Protein AF-A0A351MV02-F1 (afdb_monomer_lite)

Sequence (129 aa):
DGGTLFLDEIGDMSLPTQTKVLRAIQEGEIQRVGGTETIKISVRLLAATNKDLESMVAERLFREDLFYRLNVFRIRLPALRERREDIPLLVDYMLQRVTAGRKLRARRLSSEALDLLIRHDWPGNVREL

Radius of gyration: 20.85 Å; chains: 1; bounding box: 39×34×55 Å

pLDDT: mean 92.55, std 6.7, range [63.69, 98.06]

Foldseek 3Di:
DAEEDEAEAPLPDAPVVLVQVLCCLPVQWHADVVGPDIDHHDYHYHYYHPDDVVVCCVVVSHPPSSCVSNVPDDDDDDACLVVLVCQQVLVQVVLCVVCVPPPDDSDDDDPVVSVVSSPDRPPVGSVSD

Structure (mmCIF, N/CA/C/O backbone):
data_AF-A0A351MV02-F1
#
_entry.id   AF-A0A351MV02-F1
#
loop_
_atom_site.group_PDB
_atom_site.id
_atom_site.type_symbol
_atom_site.label_atom_id
_atom_site.label_alt_id
_atom_site.label_comp_id
_atom_site.label_asym_id
_atom_site.label_entity_id
_atom_site.label_seq_id
_atom_site.pdbx_PDB_ins_code
_atom_site.Cartn_x
_atom_site.Cartn_y
_atom_site.Cartn_z
_atom_site.occupancy
_atom_site.B_iso_or_equiv
_atom_site.auth_seq_id
_atom_site.auth_comp_id
_atom_site.auth_asym_id
_atom_site.auth_atom_id
_atom_site.pdbx_PDB_model_num
ATOM 1 N N . ASP A 1 1 ? -7.640 19.452 6.463 1.00 67.56 1 ASP A N 1
ATOM 2 C CA . ASP A 1 1 ? -9.026 18.961 6.460 1.00 67.56 1 ASP A CA 1
ATOM 3 C C . ASP A 1 1 ? -9.496 18.844 5.013 1.00 67.56 1 ASP A C 1
ATOM 5 O O . ASP A 1 1 ? -9.047 19.651 4.207 1.00 67.56 1 ASP A O 1
ATOM 9 N N . GLY A 1 2 ? -10.264 17.814 4.652 1.00 87.00 2 GLY A N 1
ATOM 10 C CA . GLY A 1 2 ? -10.698 17.537 3.268 1.00 87.00 2 GLY A CA 1
ATOM 11 C C . GLY A 1 2 ? -9.653 16.880 2.346 1.00 87.00 2 GLY A C 1
ATOM 12 O O . GLY A 1 2 ? -9.839 16.839 1.133 1.00 87.00 2 GLY A O 1
ATOM 13 N N . GLY A 1 3 ? -8.539 16.390 2.900 1.00 92.88 3 GLY A N 1
ATOM 14 C CA . GLY A 1 3 ? -7.423 15.810 2.140 1.00 92.88 3 GLY A CA 1
ATOM 15 C C . GLY A 1 3 ? -7.465 14.283 2.021 1.00 92.88 3 GLY A C 1
ATOM 16 O O . GLY A 1 3 ? -8.404 13.628 2.472 1.00 92.88 3 GLY A O 1
ATOM 17 N N . THR A 1 4 ? -6.406 13.709 1.444 1.00 94.69 4 THR A N 1
ATOM 18 C CA . THR A 1 4 ? -6.167 12.256 1.433 1.00 94.69 4 THR A CA 1
ATOM 19 C C . THR A 1 4 ? -4.942 11.925 2.280 1.00 94.69 4 THR A C 1
ATOM 21 O O . THR A 1 4 ? -3.899 12.555 2.121 1.00 94.69 4 THR A O 1
ATOM 24 N N . LEU A 1 5 ? -5.067 10.938 3.165 1.00 93.06 5 LEU A N 1
ATOM 25 C CA . LEU A 1 5 ? -3.971 10.361 3.933 1.00 93.06 5 LEU A CA 1
ATOM 26 C C . LEU A 1 5 ? -3.588 9.015 3.316 1.00 93.06 5 LEU A C 1
ATOM 28 O O . LEU A 1 5 ? -4.446 8.150 3.149 1.00 93.06 5 LEU A O 1
ATOM 32 N N . PHE A 1 6 ? -2.306 8.842 3.001 1.00 96.25 6 PHE A N 1
ATOM 33 C CA . PHE A 1 6 ? -1.746 7.562 2.579 1.00 96.25 6 PHE A CA 1
ATOM 34 C C . PHE A 1 6 ? -0.957 6.941 3.735 1.00 96.25 6 PHE A C 1
ATOM 36 O O . PHE A 1 6 ? -0.030 7.564 4.253 1.00 96.25 6 PHE A O 1
ATOM 43 N N . LEU A 1 7 ? -1.348 5.738 4.146 1.00 94.94 7 LEU A N 1
ATOM 44 C CA . LEU A 1 7 ? -0.660 4.931 5.148 1.00 94.94 7 LEU A CA 1
ATOM 45 C C . LEU A 1 7 ? 0.067 3.789 4.446 1.00 94.94 7 LEU A C 1
ATOM 47 O O . LEU A 1 7 ? -0.561 2.814 4.034 1.00 94.94 7 LEU A O 1
ATOM 51 N N . ASP A 1 8 ? 1.380 3.928 4.308 1.00 96.25 8 ASP A N 1
ATOM 52 C CA . ASP A 1 8 ? 2.227 2.862 3.781 1.00 96.25 8 ASP A CA 1
ATOM 53 C C . ASP A 1 8 ? 2.564 1.843 4.877 1.00 96.25 8 ASP A C 1
ATOM 55 O O . ASP A 1 8 ? 2.636 2.197 6.056 1.00 96.25 8 ASP A O 1
ATOM 59 N N . GLU A 1 9 ? 2.744 0.587 4.476 1.00 95.50 9 GLU A N 1
ATOM 60 C CA . GLU A 1 9 ? 3.041 -0.558 5.347 1.00 95.50 9 GLU A CA 1
ATOM 61 C C . GLU A 1 9 ? 2.165 -0.637 6.616 1.00 95.50 9 GLU A C 1
ATOM 63 O O . GLU A 1 9 ? 2.639 -0.808 7.740 1.00 95.50 9 GLU A O 1
ATOM 68 N N . ILE A 1 10 ? 0.837 -0.549 6.452 1.00 96.12 10 ILE A N 1
ATOM 69 C CA . ILE A 1 10 ? -0.106 -0.576 7.588 1.00 96.12 10 ILE A CA 1
ATOM 70 C C . ILE A 1 10 ? -0.011 -1.864 8.428 1.00 96.12 10 ILE A C 1
ATOM 72 O O . ILE A 1 10 ? -0.331 -1.851 9.618 1.00 96.12 10 ILE A O 1
ATOM 76 N N . GLY A 1 11 ? 0.478 -2.961 7.842 1.00 95.75 11 GLY A N 1
ATOM 77 C CA . GLY A 1 11 ? 0.762 -4.216 8.542 1.00 95.75 11 GLY A CA 1
ATOM 78 C C . GLY A 1 11 ? 1.935 -4.144 9.534 1.00 95.75 11 GLY A C 1
ATOM 79 O O . GLY A 1 11 ? 2.133 -5.072 10.312 1.00 95.75 11 GLY A O 1
ATOM 80 N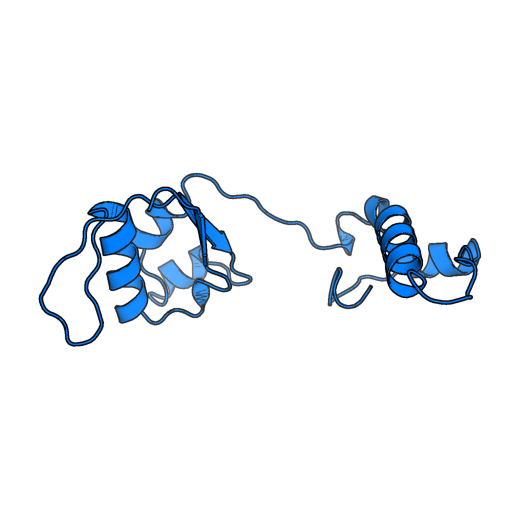 N . ASP A 1 12 ? 2.718 -3.066 9.555 1.00 96.25 12 ASP A N 1
ATOM 81 C CA . ASP A 1 12 ? 3.770 -2.848 10.560 1.00 96.25 12 ASP A CA 1
ATOM 82 C C . ASP A 1 12 ? 3.266 -2.107 11.806 1.00 96.25 12 ASP A C 1
ATOM 84 O O . ASP A 1 12 ? 3.996 -1.940 12.787 1.00 96.25 12 ASP A O 1
ATOM 88 N N . MET A 1 13 ? 2.003 -1.668 11.814 1.00 95.19 13 MET A N 1
ATOM 89 C CA . MET A 1 13 ? 1.442 -0.954 12.955 1.00 95.19 13 MET A CA 1
ATOM 90 C C . MET A 1 13 ? 1.249 -1.867 14.164 1.00 95.19 13 MET A C 1
ATOM 92 O O . MET A 1 13 ? 0.636 -2.930 14.081 1.00 95.19 13 MET A O 1
ATOM 96 N N . SER A 1 14 ? 1.658 -1.387 15.337 1.00 96.25 14 SER A N 1
ATOM 97 C CA . SER A 1 14 ? 1.324 -2.031 16.607 1.00 96.25 14 SER A CA 1
ATOM 98 C C . SER A 1 14 ? -0.188 -1.987 16.882 1.00 96.25 14 SER A C 1
ATOM 100 O O . SER A 1 14 ? -0.877 -1.045 16.483 1.00 96.25 14 SER A O 1
ATOM 102 N N . LEU A 1 15 ? -0.718 -2.967 17.624 1.00 96.12 15 LEU A N 1
ATOM 103 C CA . LEU A 1 15 ? -2.145 -3.032 17.989 1.00 96.12 15 LEU A CA 1
ATOM 104 C C . LEU A 1 15 ? -2.694 -1.737 18.644 1.00 96.12 15 LEU A C 1
ATOM 106 O O . LEU A 1 15 ? -3.810 -1.320 18.306 1.00 96.12 15 LEU A O 1
ATOM 110 N N . PRO A 1 16 ? -1.948 -1.035 19.529 1.00 94.75 16 PRO A N 1
ATOM 111 C CA . PRO A 1 16 ? -2.387 0.260 20.051 1.00 94.75 16 PRO A CA 1
ATOM 112 C C . PRO A 1 16 ? -2.530 1.329 18.962 1.00 94.75 16 PRO A C 1
ATOM 114 O O . PRO A 1 16 ? -3.480 2.110 18.985 1.00 94.75 16 PRO A O 1
ATOM 117 N N . THR A 1 17 ? -1.617 1.361 17.988 1.00 94.44 17 THR A N 1
ATOM 118 C CA . THR A 1 17 ? -1.695 2.290 16.853 1.00 94.44 17 THR A CA 1
ATOM 119 C C . THR A 1 17 ? -2.875 1.951 15.949 1.00 94.44 17 THR A C 1
ATOM 121 O O . THR A 1 17 ? -3.633 2.850 15.592 1.00 94.44 17 THR A O 1
ATOM 124 N N . GLN A 1 18 ? -3.107 0.665 15.670 1.00 96.06 18 GLN A N 1
ATOM 125 C CA . GLN A 1 18 ? -4.275 0.204 14.910 1.00 96.06 18 GLN A CA 1
ATOM 126 C C . GLN A 1 18 ? -5.592 0.676 15.550 1.00 96.06 18 GLN A C 1
ATOM 128 O O . GLN A 1 18 ? -6.500 1.119 14.855 1.00 96.06 18 GLN A O 1
ATOM 133 N N . THR A 1 19 ? -5.670 0.675 16.884 1.00 93.56 19 THR A N 1
ATOM 134 C CA . THR A 1 19 ? -6.852 1.151 17.626 1.00 93.56 19 THR A CA 1
ATOM 135 C C . THR A 1 19 ? -7.085 2.654 17.424 1.00 93.56 19 THR A C 1
ATOM 137 O O . THR A 1 19 ? -8.217 3.093 17.233 1.00 93.56 19 THR A O 1
ATOM 140 N N . LYS A 1 20 ? -6.014 3.456 17.406 1.00 92.25 20 LYS A N 1
ATOM 141 C CA . LYS A 1 20 ? -6.101 4.901 17.138 1.00 92.25 20 LYS A CA 1
ATOM 142 C C . LYS A 1 20 ? -6.530 5.191 15.700 1.00 92.25 20 LYS A C 1
ATOM 144 O O . LYS A 1 20 ? -7.344 6.081 15.481 1.00 92.25 20 LYS A O 1
ATOM 149 N N . VAL A 1 21 ? -6.011 4.429 14.736 1.00 93.56 21 VAL A N 1
ATOM 150 C CA . VAL A 1 21 ? -6.405 4.543 13.323 1.00 93.56 21 VAL A CA 1
ATOM 151 C C . VAL A 1 21 ? -7.870 4.159 13.140 1.00 93.56 21 VAL A C 1
ATOM 153 O O . VAL A 1 21 ? -8.609 4.885 12.483 1.00 93.56 21 VAL A O 1
ATOM 156 N N . LEU A 1 22 ? -8.319 3.072 13.770 1.00 93.50 22 LEU A N 1
ATOM 157 C CA . LEU A 1 22 ? -9.720 2.663 13.739 1.00 93.50 22 LEU A CA 1
ATOM 158 C C . LEU A 1 22 ? -10.644 3.774 14.248 1.00 93.50 22 LEU A C 1
ATOM 160 O O . LEU A 1 22 ? -11.632 4.083 13.588 1.00 93.50 22 LEU A O 1
ATOM 164 N N . ARG A 1 23 ? -10.291 4.412 15.372 1.00 91.38 23 ARG A N 1
ATOM 165 C CA . ARG A 1 23 ? -11.041 5.546 15.924 1.00 91.38 23 ARG A CA 1
ATOM 166 C C . ARG A 1 23 ? -11.110 6.716 14.938 1.00 91.38 23 ARG A C 1
ATOM 168 O O . ARG A 1 23 ? -12.190 7.240 14.694 1.00 91.38 23 ARG A O 1
ATOM 175 N N . ALA A 1 24 ? -9.990 7.052 14.299 1.00 92.56 24 ALA A N 1
ATOM 176 C CA . ALA A 1 24 ? -9.946 8.095 13.275 1.00 92.56 24 ALA A CA 1
ATOM 177 C C . ALA A 1 24 ? -10.856 7.788 12.071 1.00 92.56 24 ALA A C 1
ATOM 179 O O . ALA A 1 24 ? -11.483 8.697 11.536 1.00 92.56 24 ALA A O 1
ATOM 180 N N . ILE A 1 25 ? -10.953 6.518 11.660 1.00 91.38 25 ILE A N 1
ATOM 181 C CA . ILE A 1 25 ? -11.805 6.079 10.543 1.00 91.38 25 ILE A CA 1
ATOM 182 C C . ILE A 1 25 ? -13.288 6.046 10.938 1.00 91.38 25 ILE A C 1
ATOM 184 O O . ILE A 1 25 ? -14.140 6.417 10.137 1.00 91.38 25 ILE A O 1
ATOM 188 N N . GLN A 1 26 ? -13.608 5.562 12.140 1.00 89.88 26 GLN A N 1
ATOM 189 C CA . GLN A 1 26 ? -14.989 5.348 12.579 1.00 89.88 26 GLN A CA 1
ATOM 190 C C . GLN A 1 26 ? -15.653 6.626 13.091 1.00 89.88 26 GLN A C 1
ATOM 192 O O . GLN A 1 26 ? -16.794 6.905 12.734 1.00 89.88 26 GLN A O 1
ATOM 197 N N . GLU A 1 27 ? -14.952 7.382 13.935 1.00 90.06 27 GLU A N 1
ATOM 198 C CA . GLU A 1 27 ? -15.492 8.571 14.602 1.00 90.06 27 GLU A CA 1
ATOM 199 C C . GLU A 1 27 ? -15.186 9.853 13.820 1.00 90.06 27 GLU A C 1
ATOM 201 O O . GLU A 1 27 ? -15.821 10.879 14.049 1.00 90.06 27 GLU A O 1
ATOM 206 N N . GLY A 1 28 ? -14.224 9.815 12.888 1.00 91.38 28 GLY A N 1
ATOM 207 C CA . GLY A 1 28 ? -13.729 11.025 12.231 1.00 91.38 28 GLY A CA 1
ATOM 208 C C . GLY A 1 28 ? -13.029 11.953 13.222 1.00 91.38 28 GLY A C 1
ATOM 209 O O . GLY A 1 28 ? -13.103 13.171 13.092 1.00 91.38 28 GLY A O 1
ATOM 210 N N . GLU A 1 29 ? -12.388 11.390 14.249 1.00 92.62 29 GLU A N 1
ATOM 211 C CA . GLU A 1 29 ? -11.827 12.133 15.374 1.00 92.62 29 GLU A CA 1
ATOM 212 C C . GLU A 1 29 ? -10.428 11.633 15.745 1.00 92.62 29 GLU A C 1
ATOM 214 O O . GLU A 1 29 ? -10.135 10.437 15.710 1.00 92.62 29 GLU A O 1
ATOM 219 N N . ILE A 1 30 ? -9.549 12.560 16.132 1.00 92.94 30 ILE A N 1
ATOM 220 C CA . ILE A 1 30 ? -8.198 12.255 16.618 1.00 92.94 30 ILE A CA 1
ATOM 221 C C . ILE A 1 30 ? -7.872 13.034 17.888 1.00 92.94 30 ILE A C 1
ATOM 223 O O . ILE A 1 30 ? -8.448 14.081 18.166 1.00 92.94 30 ILE A O 1
ATOM 227 N N . GLN A 1 31 ? -6.885 12.542 18.631 1.00 92.50 31 GLN A N 1
ATOM 228 C CA . GLN A 1 31 ? -6.278 13.247 19.757 1.00 92.50 31 GLN A CA 1
ATOM 229 C C . GLN A 1 31 ? -4.768 13.312 19.547 1.00 92.50 31 GLN A C 1
ATOM 231 O O . GLN A 1 31 ? -4.147 12.347 19.086 1.00 92.50 31 GLN A O 1
ATOM 236 N N . ARG A 1 32 ? -4.159 14.452 19.884 1.00 92.19 32 ARG A N 1
ATOM 237 C CA . ARG A 1 32 ? -2.696 14.584 19.872 1.00 92.19 32 ARG A CA 1
ATOM 238 C C . ARG A 1 32 ? -2.097 13.724 20.983 1.00 92.19 32 ARG A C 1
ATOM 240 O O . ARG A 1 32 ? -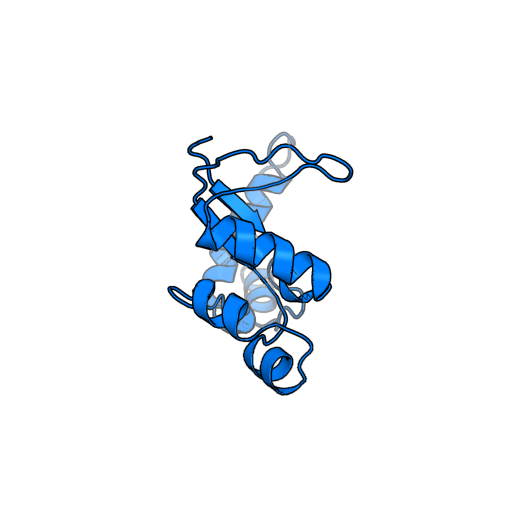2.715 13.519 22.023 1.00 92.19 32 ARG A O 1
ATOM 247 N N . VAL A 1 33 ? -0.876 13.234 20.784 1.00 90.12 33 VAL A N 1
ATOM 248 C CA . VAL A 1 33 ? -0.169 12.481 21.830 1.00 90.12 33 VAL A CA 1
ATOM 249 C C . VAL A 1 33 ? 0.001 13.371 23.064 1.00 90.12 33 VAL A C 1
ATOM 251 O O . VAL A 1 33 ? 0.530 14.472 22.956 1.00 90.12 33 VAL A O 1
ATOM 254 N N . GLY A 1 34 ? -0.480 12.902 24.218 1.00 89.38 34 GLY A N 1
ATOM 255 C CA . GLY A 1 34 ? -0.467 13.657 25.477 1.00 89.38 34 GLY A CA 1
ATOM 256 C C . GLY A 1 34 ? -1.552 14.735 25.602 1.00 89.38 34 GLY A C 1
ATOM 257 O O . GLY A 1 34 ? -1.655 15.358 26.653 1.00 89.38 34 GLY A O 1
ATOM 258 N N . GLY A 1 35 ? -2.367 14.952 24.566 1.00 90.38 35 GLY A N 1
ATOM 259 C CA . GLY A 1 35 ? -3.512 15.858 24.605 1.00 90.38 35 GLY A CA 1
ATOM 260 C C . GLY A 1 35 ? -4.806 15.132 24.969 1.00 90.38 35 GLY A C 1
ATOM 261 O O . GLY A 1 35 ? -4.966 13.945 24.691 1.00 90.38 35 GLY A O 1
ATOM 262 N N . THR A 1 36 ? -5.744 15.862 25.565 1.00 90.75 36 THR A N 1
ATOM 263 C CA . THR A 1 36 ? -7.106 15.383 25.865 1.00 90.75 36 THR A CA 1
ATOM 264 C C . THR A 1 36 ? -8.155 15.951 24.910 1.00 90.75 36 THR A C 1
ATOM 266 O O . THR A 1 36 ? -9.276 15.451 24.860 1.00 90.75 36 THR A O 1
ATOM 269 N N . GLU A 1 37 ? -7.793 16.979 24.140 1.00 94.44 37 GLU A N 1
ATOM 270 C CA . GLU A 1 37 ? -8.664 17.603 23.153 1.00 94.44 37 GLU A CA 1
ATOM 271 C C . GLU A 1 37 ? -8.893 16.670 21.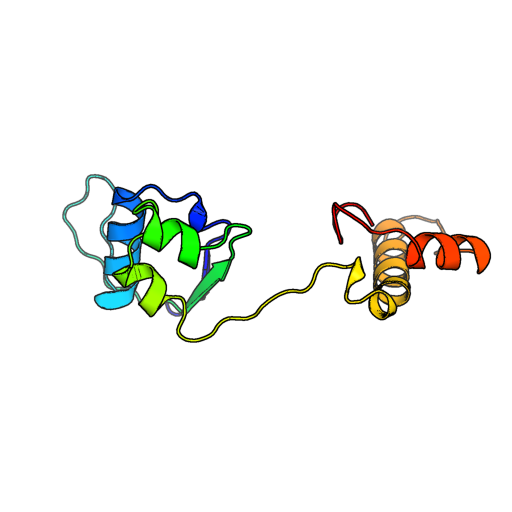961 1.00 94.44 37 GLU A C 1
ATOM 273 O O . GLU A 1 37 ? -7.947 16.176 21.336 1.00 94.44 37 GLU A O 1
ATOM 278 N N . THR A 1 38 ? -10.167 16.458 21.645 1.00 93.88 38 THR A N 1
ATOM 279 C CA . THR A 1 38 ? -10.610 15.686 20.488 1.00 93.88 38 THR A CA 1
ATOM 280 C C . THR A 1 38 ? -10.828 16.614 19.300 1.00 93.88 38 THR A C 1
ATOM 282 O O . THR A 1 38 ? -11.546 17.606 19.399 1.00 93.88 38 THR A O 1
ATOM 285 N N . ILE A 1 39 ? -10.217 16.280 18.168 1.00 93.75 39 ILE A N 1
ATOM 286 C CA . ILE A 1 39 ? -10.221 17.086 16.949 1.00 93.75 39 ILE A CA 1
ATOM 287 C C . ILE A 1 39 ? -10.984 16.318 15.874 1.00 93.75 39 ILE A C 1
ATOM 289 O O . ILE A 1 39 ? -10.569 15.220 15.498 1.00 93.75 39 ILE A O 1
ATOM 293 N N . LYS A 1 40 ? -12.069 16.905 15.360 1.00 93.81 40 LYS A N 1
ATOM 294 C CA . LYS A 1 40 ? -12.794 16.362 14.205 1.00 93.81 40 LYS A CA 1
ATOM 295 C C . LYS A 1 40 ? -11.979 16.529 12.930 1.00 93.81 40 LYS A C 1
ATOM 297 O O . LYS A 1 40 ? -11.363 17.571 12.713 1.00 93.81 40 LYS A O 1
ATOM 302 N N . ILE A 1 41 ? -11.996 15.502 12.094 1.00 93.12 41 ILE A N 1
ATOM 303 C CA . ILE A 1 41 ? -11.279 15.445 10.828 1.00 93.12 41 ILE A CA 1
ATOM 304 C C . ILE A 1 41 ? -12.165 14.847 9.737 1.00 93.12 41 ILE A C 1
ATOM 306 O O . ILE A 1 41 ? -12.928 13.912 9.963 1.00 93.12 41 ILE A O 1
ATOM 310 N N . SER A 1 42 ? -12.006 15.353 8.520 1.00 92.56 42 SER A N 1
ATOM 311 C CA . SER A 1 42 ? -12.552 14.760 7.306 1.00 92.56 42 SER A CA 1
ATOM 312 C C . SER A 1 42 ? -11.399 14.420 6.370 1.00 92.56 42 SER A C 1
ATOM 314 O O . SER A 1 42 ? -10.807 15.301 5.740 1.00 92.56 42 SER A O 1
ATOM 316 N N . VAL A 1 43 ? -11.042 13.137 6.289 1.00 91.94 43 VAL A N 1
ATOM 317 C CA . VAL A 1 43 ? -9.932 12.658 5.455 1.00 91.94 43 VAL A CA 1
ATOM 318 C C . VAL A 1 43 ? -10.328 11.413 4.675 1.00 91.94 43 VAL A C 1
ATOM 320 O O . VAL A 1 43 ? -10.955 10.500 5.205 1.00 91.94 43 VAL A O 1
ATOM 323 N N . ARG A 1 44 ? -9.917 11.350 3.408 1.00 92.75 44 ARG A N 1
ATOM 324 C CA . ARG A 1 44 ? -9.938 10.107 2.637 1.00 92.75 44 ARG A CA 1
ATOM 325 C C . ARG A 1 44 ? -8.722 9.277 3.023 1.00 92.75 44 ARG A C 1
ATOM 327 O O . ARG A 1 44 ? -7.608 9.790 2.993 1.00 92.75 44 ARG A O 1
ATOM 334 N N . LEU A 1 45 ? -8.916 8.003 3.339 1.00 92.38 45 LEU A N 1
ATOM 335 C CA . LEU A 1 45 ? -7.814 7.105 3.668 1.00 92.38 45 LEU A CA 1
ATOM 336 C C . LEU A 1 45 ? -7.454 6.214 2.477 1.00 92.38 45 LEU A C 1
ATOM 338 O O . LEU A 1 45 ? -8.333 5.634 1.842 1.00 92.38 45 LEU A O 1
ATOM 342 N N . LEU A 1 46 ? -6.159 6.088 2.209 1.00 95.94 46 LEU A N 1
ATOM 343 C CA . LEU A 1 46 ? -5.566 5.061 1.360 1.00 95.94 46 LEU A CA 1
ATOM 344 C C . LEU A 1 46 ? -4.538 4.307 2.202 1.00 95.94 46 LEU A C 1
ATOM 346 O O . LEU A 1 46 ? -3.736 4.935 2.888 1.00 95.94 46 LEU A O 1
ATOM 350 N N . ALA A 1 47 ? -4.552 2.980 2.155 1.00 96.25 47 ALA A N 1
ATOM 351 C CA . ALA A 1 47 ? -3.587 2.154 2.868 1.00 96.25 47 ALA A CA 1
ATOM 352 C C . ALA A 1 47 ? -2.905 1.182 1.902 1.00 96.25 47 ALA A C 1
ATOM 354 O O . ALA A 1 47 ? -3.539 0.683 0.971 1.00 96.25 47 ALA A O 1
ATOM 355 N N . ALA A 1 48 ? -1.626 0.918 2.142 1.00 97.06 48 ALA A N 1
ATOM 356 C CA . ALA A 1 48 ? -0.841 -0.087 1.444 1.00 97.06 48 ALA A CA 1
ATOM 357 C C . ALA A 1 48 ? -0.117 -0.981 2.453 1.00 97.06 48 ALA A C 1
ATOM 359 O O . ALA A 1 48 ? 0.127 -0.596 3.596 1.00 97.06 48 ALA A O 1
ATOM 360 N N . THR A 1 49 ? 0.172 -2.208 2.038 1.00 96.62 49 THR A N 1
ATOM 361 C CA . THR A 1 49 ? 0.925 -3.188 2.821 1.00 96.62 49 THR A CA 1
ATOM 362 C C . THR A 1 49 ? 1.460 -4.260 1.888 1.00 96.62 49 THR A C 1
ATOM 364 O O . THR A 1 49 ? 0.778 -4.656 0.937 1.00 96.62 49 THR A O 1
ATOM 367 N N . ASN A 1 50 ? 2.667 -4.739 2.167 1.00 94.56 50 ASN A N 1
ATOM 368 C CA . ASN A 1 50 ? 3.227 -5.931 1.533 1.00 94.56 50 ASN A CA 1
ATOM 369 C C . ASN A 1 50 ? 2.883 -7.236 2.284 1.00 94.56 50 ASN A C 1
ATOM 371 O O . ASN A 1 50 ? 3.125 -8.324 1.761 1.00 94.56 50 ASN A O 1
ATOM 375 N N . LYS A 1 51 ? 2.308 -7.132 3.490 1.00 95.38 51 LYS A N 1
ATOM 376 C CA . LYS A 1 51 ? 1.888 -8.267 4.324 1.00 95.38 51 LYS A CA 1
ATOM 377 C C . LYS A 1 51 ? 0.480 -8.744 3.985 1.00 95.38 51 LYS A C 1
ATOM 379 O O . LYS A 1 51 ? -0.382 -7.942 3.621 1.00 95.38 51 LYS A O 1
ATOM 384 N N . ASP A 1 52 ? 0.241 -10.036 4.193 1.00 96.12 52 ASP A N 1
ATOM 385 C CA . ASP A 1 52 ? -1.084 -10.644 4.094 1.00 96.12 52 ASP A CA 1
ATOM 386 C C . ASP A 1 52 ? -1.907 -10.371 5.361 1.00 96.12 52 ASP A C 1
ATOM 388 O O . ASP A 1 52 ? -1.689 -10.984 6.409 1.00 96.12 52 ASP A O 1
ATOM 392 N N . LEU A 1 53 ? -2.831 -9.409 5.282 1.00 96.56 53 LEU A N 1
ATOM 393 C CA . LEU A 1 53 ? -3.604 -8.979 6.449 1.00 96.56 53 LEU A CA 1
ATOM 394 C C . LEU A 1 53 ? -4.558 -10.069 6.937 1.00 96.56 53 LEU A C 1
ATOM 396 O O . LEU A 1 53 ? -4.792 -10.159 8.137 1.00 96.56 53 LEU A O 1
ATOM 400 N N . GLU A 1 54 ? -5.074 -10.909 6.044 1.00 96.31 54 GLU A N 1
ATOM 401 C CA . GLU A 1 54 ? -5.939 -12.034 6.389 1.00 96.31 54 GLU A CA 1
ATOM 402 C C . GLU A 1 54 ? -5.246 -13.013 7.346 1.00 96.31 54 GLU A C 1
ATOM 404 O O . GLU A 1 54 ? -5.783 -13.314 8.417 1.00 96.31 54 GLU A O 1
ATOM 409 N N . SER A 1 55 ? -4.023 -13.444 7.016 1.00 98.00 55 SER A N 1
ATOM 410 C CA . SER A 1 55 ? -3.211 -14.281 7.910 1.00 98.00 55 SER A CA 1
ATOM 411 C C . SER A 1 55 ? -2.885 -13.558 9.220 1.00 98.00 55 SER A C 1
ATOM 413 O O . SER A 1 55 ? -3.030 -14.128 10.300 1.00 98.00 55 SER A O 1
ATOM 415 N N . MET A 1 56 ? -2.538 -12.267 9.163 1.00 97.81 56 MET A N 1
ATOM 416 C CA . MET A 1 56 ? -2.254 -11.488 10.373 1.00 97.81 56 MET A CA 1
ATOM 417 C C . MET A 1 56 ? -3.464 -11.334 11.305 1.00 97.81 56 MET A C 1
ATOM 419 O O . MET A 1 56 ? -3.289 -11.266 12.524 1.00 97.81 56 MET A O 1
ATOM 423 N N . VAL A 1 57 ? -4.684 -11.263 10.763 1.00 97.69 57 VAL A N 1
ATOM 424 C CA . VAL A 1 57 ? -5.921 -11.265 11.557 1.00 97.69 57 VAL A CA 1
ATOM 425 C C . VAL A 1 57 ? -6.100 -12.615 12.248 1.00 97.69 57 VAL A C 1
ATOM 427 O O . VAL A 1 57 ? -6.353 -12.647 13.454 1.00 97.69 57 VAL A O 1
ATOM 430 N N . ALA A 1 58 ? -5.893 -13.725 11.530 1.00 97.81 58 ALA A N 1
ATOM 431 C CA . ALA A 1 58 ? -5.952 -15.069 12.111 1.00 97.81 58 ALA A CA 1
ATOM 432 C C . ALA A 1 58 ? -4.921 -15.262 13.243 1.00 97.81 58 ALA A C 1
ATOM 434 O O . ALA A 1 58 ? -5.2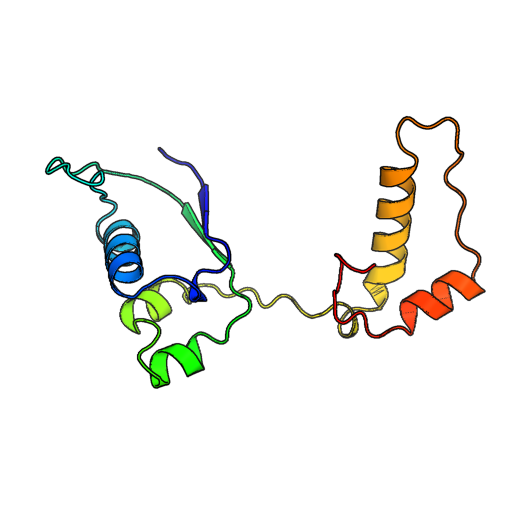24 -15.868 14.272 1.00 97.81 58 ALA A O 1
ATOM 435 N N . GLU A 1 59 ? -3.735 -14.671 13.097 1.00 97.62 59 GLU A N 1
ATOM 436 C CA . GLU A 1 59 ? -2.658 -14.672 14.095 1.00 97.62 59 GLU A CA 1
ATOM 437 C C . GLU A 1 59 ? -2.836 -13.623 15.212 1.00 97.62 59 GLU A C 1
ATOM 439 O O . GLU A 1 59 ? -2.013 -13.540 16.124 1.00 97.62 59 GLU A O 1
ATOM 444 N N . ARG A 1 60 ? -3.912 -12.819 15.179 1.00 96.69 60 ARG A N 1
ATOM 445 C CA . ARG A 1 60 ? -4.187 -11.708 16.118 1.00 96.69 60 ARG A CA 1
ATOM 446 C C . ARG A 1 60 ? -3.104 -10.618 16.146 1.00 96.69 60 ARG A C 1
ATOM 448 O O . ARG A 1 60 ? -3.007 -9.858 17.111 1.00 96.69 60 ARG A O 1
ATOM 455 N N . LEU A 1 61 ? -2.313 -10.514 15.082 1.00 97.19 61 LEU A N 1
ATOM 456 C CA . LEU A 1 61 ? -1.318 -9.459 14.866 1.00 97.19 61 LEU A CA 1
ATOM 457 C C . LEU A 1 61 ? -1.932 -8.214 14.212 1.00 97.19 61 LEU A C 1
ATOM 459 O O . LEU A 1 61 ? -1.382 -7.114 14.307 1.00 97.19 61 LEU A O 1
ATOM 463 N N . PHE A 1 62 ? -3.093 -8.372 13.580 1.00 98.06 62 PHE A N 1
ATOM 464 C CA . PHE A 1 62 ? -3.877 -7.282 13.019 1.00 98.06 62 PHE A CA 1
ATOM 465 C C . PHE A 1 62 ? -5.321 -7.362 13.506 1.00 98.06 62 PHE A C 1
ATOM 467 O O . PHE A 1 62 ? -5.891 -8.446 13.622 1.00 98.06 62 PHE A O 1
ATOM 474 N N . ARG A 1 63 ? -5.924 -6.217 13.827 1.00 97.69 63 ARG A N 1
ATOM 475 C CA . ARG A 1 63 ? -7.300 -6.196 14.315 1.00 97.69 63 ARG A CA 1
ATOM 476 C C . ARG A 1 63 ? -8.285 -6.459 13.180 1.00 97.69 63 ARG A C 1
ATOM 478 O O . ARG A 1 63 ? -8.268 -5.790 12.148 1.00 97.69 63 ARG A O 1
ATOM 485 N N . GLU A 1 64 ? -9.194 -7.392 13.428 1.00 97.38 64 GLU A N 1
ATOM 486 C CA . GLU A 1 64 ? -10.251 -7.777 12.494 1.00 97.38 64 GLU A CA 1
ATOM 487 C C . GLU A 1 64 ? -11.175 -6.596 12.130 1.00 97.38 64 GLU A C 1
ATOM 489 O O . GLU A 1 64 ? -11.509 -6.392 10.964 1.00 97.38 64 GLU A O 1
ATOM 494 N N . ASP A 1 65 ? -11.535 -5.761 13.108 1.00 96.19 65 ASP A N 1
ATOM 495 C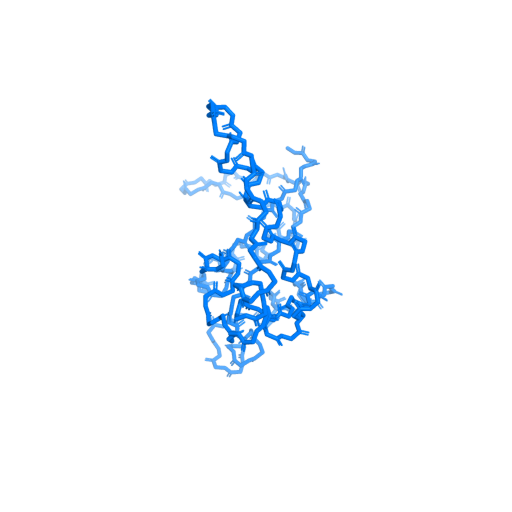 CA . ASP A 1 65 ? -12.389 -4.585 12.902 1.00 96.19 65 ASP A CA 1
ATOM 496 C C . ASP A 1 65 ? -11.761 -3.547 11.956 1.00 96.19 65 ASP A C 1
ATOM 498 O O . ASP A 1 65 ? -12.432 -3.035 11.056 1.00 96.19 65 ASP A O 1
ATOM 502 N N . LEU A 1 66 ? -10.466 -3.273 12.113 1.00 96.25 66 LEU A N 1
ATOM 503 C CA . LEU A 1 66 ? -9.707 -2.410 11.216 1.00 96.25 66 LEU A CA 1
ATOM 504 C C . LEU A 1 66 ? -9.580 -3.029 9.824 1.00 96.25 66 LEU A C 1
ATOM 506 O O . LEU A 1 66 ? -9.782 -2.322 8.836 1.00 96.25 66 LEU A O 1
ATOM 510 N N . PHE A 1 67 ? -9.308 -4.335 9.733 1.00 96.25 67 PHE A N 1
ATOM 511 C CA . PHE A 1 67 ? -9.219 -5.038 8.453 1.00 96.25 67 PHE A CA 1
ATOM 512 C C . PHE A 1 67 ? -10.500 -4.862 7.636 1.00 96.25 67 PHE A C 1
ATOM 514 O O . PHE A 1 67 ? -10.434 -4.395 6.501 1.00 96.25 67 PHE A O 1
ATOM 521 N N . 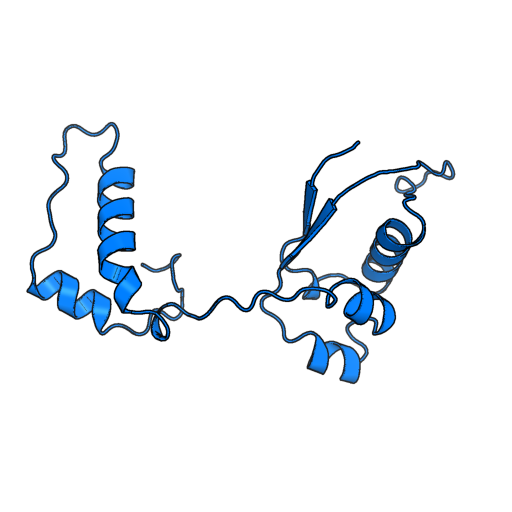TYR A 1 68 ? -11.671 -5.116 8.223 1.00 95.06 68 TYR A N 1
ATOM 522 C CA . TYR A 1 68 ? -12.940 -4.952 7.509 1.00 95.06 68 TYR A CA 1
ATOM 523 C C . TYR A 1 68 ? -13.252 -3.502 7.120 1.00 95.06 68 TYR A C 1
ATOM 525 O O . TYR A 1 68 ? -13.989 -3.282 6.160 1.00 95.06 68 TYR A O 1
ATOM 533 N N . ARG A 1 69 ? -12.724 -2.496 7.832 1.00 93.88 69 ARG A N 1
ATOM 534 C CA . ARG A 1 69 ? -12.887 -1.084 7.435 1.00 93.88 69 ARG A CA 1
ATOM 535 C C . ARG A 1 69 ? -11.953 -0.653 6.317 1.00 93.88 69 ARG A C 1
ATOM 537 O O . ARG A 1 69 ? -12.335 0.201 5.524 1.00 93.88 69 ARG A O 1
ATOM 544 N N . LEU A 1 70 ? -10.770 -1.249 6.224 1.00 93.81 70 LEU A N 1
ATOM 545 C CA . LEU A 1 70 ? -9.838 -0.995 5.127 1.00 93.81 70 LEU A CA 1
ATOM 546 C C . LEU A 1 70 ? -10.212 -1.790 3.870 1.00 93.81 70 LEU A C 1
ATOM 548 O O . LEU A 1 70 ? -10.130 -1.271 2.760 1.00 93.81 70 LEU A O 1
ATOM 552 N N . ASN A 1 71 ? -10.672 -3.030 4.037 1.00 93.38 71 ASN A N 1
ATOM 553 C CA . ASN A 1 71 ? -10.924 -3.974 2.950 1.00 93.38 71 ASN A CA 1
ATOM 554 C C . ASN A 1 71 ? -12.284 -3.768 2.249 1.00 93.38 71 ASN A C 1
ATOM 556 O O . ASN A 1 71 ? -12.849 -4.701 1.687 1.00 93.38 71 ASN A O 1
ATOM 560 N N . VAL A 1 72 ? -12.823 -2.544 2.274 1.00 93.62 72 VAL A N 1
ATOM 561 C CA . VAL A 1 72 ? -14.036 -2.178 1.521 1.00 93.62 72 VAL A CA 1
ATOM 562 C C . VAL A 1 72 ? -13.737 -2.111 0.022 1.00 93.62 72 VAL A C 1
ATOM 564 O O . VAL A 1 72 ? -14.556 -2.517 -0.798 1.00 93.62 72 VAL A O 1
ATOM 567 N N . PHE A 1 73 ? -12.552 -1.614 -0.345 1.00 94.50 73 PHE A N 1
ATOM 568 C CA . PHE A 1 73 ? -12.091 -1.560 -1.729 1.00 94.50 73 PHE A CA 1
ATOM 569 C C . PHE A 1 73 ? -10.597 -1.886 -1.802 1.00 94.50 73 PHE A C 1
ATOM 571 O O . PHE A 1 73 ? -9.752 -1.059 -1.458 1.00 94.50 73 PHE A O 1
ATOM 578 N N . ARG A 1 74 ? -10.272 -3.102 -2.252 1.00 94.25 74 ARG A N 1
ATOM 579 C CA . ARG A 1 74 ? -8.894 -3.595 -2.361 1.00 94.25 74 ARG A CA 1
ATOM 580 C C . ARG A 1 74 ? -8.403 -3.524 -3.798 1.00 94.25 74 ARG A C 1
ATOM 582 O O . ARG A 1 74 ? -9.020 -4.080 -4.701 1.00 94.25 74 ARG A O 1
ATOM 589 N N . ILE A 1 75 ? -7.237 -2.913 -3.984 1.00 95.94 75 ILE A N 1
ATOM 590 C CA . ILE A 1 75 ? -6.496 -2.952 -5.246 1.00 95.94 75 ILE A CA 1
ATOM 591 C C . ILE A 1 75 ? -5.290 -3.865 -5.041 1.00 95.94 75 ILE A C 1
ATOM 593 O O . ILE A 1 75 ? -4.378 -3.535 -4.286 1.00 95.94 75 ILE A O 1
ATOM 597 N N . ARG A 1 76 ? -5.278 -5.021 -5.709 1.00 94.19 76 ARG A N 1
ATOM 598 C CA . ARG A 1 76 ? -4.097 -5.888 -5.748 1.00 94.19 76 ARG A CA 1
ATOM 599 C C . ARG A 1 76 ? -3.151 -5.373 -6.828 1.00 94.19 76 ARG A C 1
ATOM 601 O O . ARG A 1 76 ? -3.519 -5.351 -7.998 1.00 94.19 76 ARG A O 1
ATOM 608 N N . LEU A 1 77 ? -1.937 -4.992 -6.438 1.00 93.94 77 LEU A N 1
ATOM 609 C CA . LEU A 1 77 ? -0.889 -4.626 -7.385 1.00 93.94 77 LEU A CA 1
ATOM 610 C C . LEU A 1 77 ? -0.069 -5.882 -7.740 1.00 93.94 77 LEU A C 1
ATOM 612 O O . LEU A 1 77 ? 0.572 -6.435 -6.846 1.00 93.94 77 LEU A O 1
ATOM 616 N N . PRO A 1 78 ? -0.100 -6.366 -8.995 1.00 94.75 78 PRO A N 1
ATOM 617 C CA . PRO A 1 78 ? 0.675 -7.537 -9.395 1.00 94.75 78 PRO A CA 1
ATOM 618 C C . PRO A 1 78 ? 2.180 -7.240 -9.399 1.00 94.75 78 PRO A C 1
ATOM 620 O O . PRO A 1 78 ? 2.608 -6.101 -9.635 1.00 94.75 78 PRO A O 1
ATOM 623 N N . ALA A 1 79 ? 2.992 -8.275 -9.160 1.00 96.38 79 ALA A N 1
ATOM 624 C CA . ALA A 1 79 ? 4.437 -8.161 -9.310 1.00 96.38 79 ALA A CA 1
ATOM 625 C C . ALA A 1 79 ? 4.803 -7.920 -10.783 1.00 96.38 79 ALA A C 1
ATOM 627 O O . ALA A 1 79 ? 4.071 -8.301 -11.690 1.00 96.38 79 ALA A O 1
ATOM 628 N N . LEU A 1 80 ? 5.960 -7.317 -11.051 1.00 96.56 80 LEU A N 1
ATOM 629 C CA . LEU A 1 80 ? 6.393 -6.966 -12.405 1.00 96.56 80 LEU A CA 1
ATOM 630 C C . LEU A 1 80 ? 6.499 -8.193 -13.332 1.00 96.56 80 LEU A C 1
ATOM 632 O O . LEU A 1 80 ? 6.135 -8.109 -14.500 1.00 96.56 80 LEU A O 1
ATOM 636 N N . ARG A 1 81 ? 6.884 -9.361 -12.799 1.00 96.38 81 ARG A N 1
ATOM 637 C CA . ARG A 1 81 ? 6.881 -10.644 -13.532 1.00 96.38 81 ARG A CA 1
ATOM 638 C C . ARG A 1 81 ? 5.503 -11.109 -14.019 1.00 96.38 81 ARG A C 1
ATOM 640 O O . ARG A 1 81 ? 5.450 -11.946 -14.915 1.00 96.38 81 ARG A O 1
ATOM 647 N N . GLU A 1 82 ? 4.422 -10.611 -13.417 1.00 96.69 82 GLU A N 1
ATOM 648 C CA . GLU A 1 82 ? 3.028 -10.886 -13.802 1.00 96.69 82 GLU A CA 1
ATOM 649 C C . GLU A 1 82 ? 2.502 -9.858 -14.826 1.00 96.69 82 GLU A C 1
ATOM 651 O O . GLU A 1 82 ? 1.386 -10.014 -15.307 1.00 96.69 82 GLU A O 1
ATOM 656 N N . ARG A 1 83 ? 3.288 -8.819 -15.149 1.00 96.00 83 ARG A N 1
ATOM 657 C CA . ARG A 1 83 ? 2.961 -7.732 -16.094 1.00 96.00 83 ARG A CA 1
ATOM 658 C C . ARG A 1 83 ? 4.187 -7.326 -16.922 1.00 96.00 83 ARG A C 1
ATOM 660 O O . ARG A 1 83 ? 4.625 -6.174 -16.926 1.00 96.00 83 ARG A O 1
ATOM 667 N N . ARG A 1 84 ? 4.814 -8.307 -17.571 1.00 95.94 84 ARG A N 1
ATOM 668 C CA . ARG A 1 84 ? 6.081 -8.118 -18.306 1.00 95.94 84 ARG A CA 1
ATOM 669 C C . ARG A 1 84 ? 5.930 -7.193 -19.513 1.00 95.94 84 ARG A C 1
ATOM 671 O O . ARG A 1 84 ? 6.896 -6.555 -19.920 1.00 95.94 84 ARG A O 1
ATOM 678 N N . GLU A 1 85 ? 4.725 -7.092 -20.054 1.00 95.56 85 GLU A N 1
ATOM 679 C CA . GLU A 1 85 ? 4.333 -6.174 -21.121 1.00 95.56 85 GLU A CA 1
ATOM 680 C C . GLU A 1 85 ? 4.501 -4.692 -20.748 1.00 95.56 85 GLU A C 1
ATOM 682 O O . GLU A 1 85 ? 4.702 -3.869 -21.641 1.00 95.56 85 GLU A O 1
ATOM 687 N N . ASP A 1 86 ? 4.504 -4.354 -19.452 1.00 96.06 86 ASP A N 1
ATOM 688 C CA . ASP A 1 86 ? 4.725 -2.984 -18.975 1.00 96.06 86 ASP A CA 1
ATOM 689 C C . ASP A 1 86 ? 6.219 -2.604 -18.961 1.00 96.06 86 ASP A C 1
ATOM 691 O O . ASP A 1 86 ? 6.559 -1.417 -18.940 1.00 96.06 86 ASP A O 1
ATOM 695 N N . ILE A 1 87 ? 7.133 -3.587 -18.986 1.00 96.38 87 ILE A N 1
ATOM 696 C CA . ILE A 1 87 ? 8.584 -3.369 -18.846 1.00 96.38 87 ILE A CA 1
ATOM 697 C C . ILE A 1 87 ? 9.131 -2.413 -19.919 1.00 96.38 87 ILE A C 1
ATOM 699 O O . ILE A 1 87 ? 9.815 -1.462 -19.536 1.00 96.38 87 ILE A O 1
ATOM 703 N N . PRO A 1 88 ? 8.830 -2.563 -21.228 1.00 94.94 88 PRO A N 1
ATOM 704 C CA . PRO A 1 88 ? 9.320 -1.630 -22.244 1.00 94.94 88 PRO A CA 1
ATOM 705 C C . PRO A 1 88 ? 8.937 -0.172 -21.976 1.00 94.94 88 PRO A C 1
ATOM 707 O O . PRO A 1 88 ? 9.771 0.720 -22.138 1.00 94.94 88 PRO A O 1
ATOM 710 N N . LEU A 1 89 ? 7.700 0.072 -21.530 1.00 94.50 89 LEU A N 1
ATOM 711 C CA . LEU A 1 89 ? 7.207 1.420 -21.245 1.00 94.50 89 LEU A CA 1
ATOM 712 C C . LEU A 1 89 ? 7.861 2.006 -19.987 1.00 94.50 89 LEU A C 1
ATOM 714 O O . LEU A 1 89 ? 8.260 3.171 -19.982 1.00 94.50 89 LEU A O 1
ATOM 718 N N . LEU A 1 90 ? 8.004 1.196 -18.934 1.00 95.12 90 LEU A N 1
ATOM 719 C CA . LEU A 1 90 ? 8.674 1.597 -17.696 1.00 95.12 90 LEU A CA 1
ATOM 720 C C . LEU A 1 90 ? 10.141 1.957 -17.943 1.00 95.12 90 LEU A C 1
ATOM 722 O O . LEU A 1 90 ? 10.610 2.991 -17.470 1.00 95.12 90 LEU A O 1
ATOM 726 N N . VAL A 1 91 ? 10.843 1.139 -18.726 1.00 94.25 91 VAL A N 1
ATOM 727 C CA . VAL A 1 91 ? 12.249 1.351 -19.071 1.00 94.25 91 VAL A CA 1
ATOM 728 C C . VAL A 1 91 ? 12.435 2.622 -19.896 1.00 94.25 91 VAL A C 1
ATOM 730 O O . VAL A 1 91 ? 13.322 3.419 -19.588 1.00 94.25 91 VAL A O 1
ATOM 733 N N . ASP A 1 92 ? 11.589 2.861 -20.903 1.00 91.12 92 ASP A N 1
ATOM 734 C CA . ASP A 1 92 ? 11.646 4.101 -21.687 1.00 91.12 92 ASP A CA 1
ATOM 735 C C . ASP A 1 92 ? 11.420 5.335 -20.796 1.00 91.12 92 ASP A C 1
ATOM 737 O O . ASP A 1 92 ? 12.208 6.284 -20.829 1.00 91.12 92 ASP A O 1
ATOM 741 N N . TYR A 1 93 ? 10.421 5.285 -19.908 1.00 92.00 93 TYR A N 1
ATOM 742 C CA . TYR A 1 93 ? 10.170 6.345 -18.929 1.00 92.00 93 TYR A CA 1
ATOM 743 C C . TYR A 1 93 ? 11.374 6.587 -18.002 1.00 92.00 93 TYR A C 1
ATOM 745 O O . TYR A 1 93 ? 11.781 7.733 -17.788 1.00 92.00 93 TYR A O 1
ATOM 753 N N . MET A 1 94 ? 11.977 5.527 -17.459 1.00 91.31 94 MET A N 1
ATOM 754 C CA . MET A 1 94 ? 13.143 5.629 -16.577 1.00 91.31 94 MET A CA 1
ATOM 755 C C . MET A 1 94 ? 14.358 6.212 -17.306 1.00 91.31 94 MET A C 1
ATOM 757 O O . MET A 1 94 ? 15.016 7.109 -16.774 1.00 91.31 94 MET A O 1
ATOM 761 N N . LEU A 1 95 ? 14.629 5.778 -18.541 1.00 90.31 95 LEU A N 1
ATOM 762 C CA . LEU A 1 95 ? 15.717 6.313 -19.367 1.00 90.31 95 LEU A CA 1
ATOM 763 C C . LEU A 1 95 ? 15.536 7.808 -19.635 1.00 90.31 95 LEU A C 1
ATOM 765 O O . LEU A 1 95 ? 16.485 8.586 -19.478 1.00 90.31 95 LEU A O 1
ATOM 769 N N . GLN A 1 96 ? 14.322 8.230 -19.992 1.00 88.50 96 GLN A N 1
ATOM 770 C CA . GLN A 1 96 ? 13.993 9.645 -20.171 1.00 88.50 96 GLN A CA 1
ATOM 771 C C . GLN A 1 96 ? 14.194 10.427 -18.869 1.00 88.50 96 GLN A C 1
ATOM 773 O O . GLN A 1 96 ? 14.837 11.477 -18.867 1.00 88.50 96 GLN A O 1
ATOM 778 N N . ARG A 1 97 ? 13.727 9.892 -17.736 1.00 88.31 97 ARG A N 1
ATOM 779 C CA . ARG A 1 97 ? 13.850 10.537 -16.423 1.00 88.31 97 ARG A CA 1
ATOM 780 C C . ARG A 1 97 ? 15.302 10.677 -15.956 1.00 88.31 97 ARG A C 1
ATOM 782 O O . ARG A 1 97 ? 15.654 11.711 -15.398 1.00 88.31 97 ARG A O 1
ATOM 789 N N . VAL A 1 98 ? 16.152 9.674 -16.177 1.00 85.94 98 VAL A N 1
ATOM 790 C CA . VAL A 1 98 ? 17.569 9.692 -15.755 1.00 85.94 98 VAL A CA 1
ATOM 791 C C . VAL A 1 98 ? 18.423 10.597 -16.648 1.00 85.94 98 VAL A C 1
ATOM 793 O O . VAL A 1 98 ? 19.418 11.170 -16.195 1.00 85.94 98 VAL A O 1
ATOM 796 N N . THR A 1 99 ? 18.051 10.733 -17.921 1.00 86.56 99 THR A N 1
ATOM 797 C CA . THR A 1 99 ? 18.746 11.611 -18.875 1.00 86.56 99 THR A CA 1
ATOM 798 C C . THR A 1 99 ? 18.215 13.044 -18.872 1.00 86.56 99 THR A C 1
ATOM 800 O O . THR A 1 99 ? 18.908 13.941 -19.358 1.00 86.56 99 THR A O 1
ATOM 803 N N . ALA A 1 100 ? 17.053 13.295 -18.258 1.00 83.50 100 ALA A N 1
ATOM 804 C CA . ALA A 1 100 ? 16.508 14.633 -18.066 1.00 83.50 100 ALA A CA 1
ATOM 805 C C . ALA A 1 100 ? 17.531 15.558 -17.377 1.00 83.50 100 ALA A C 1
ATOM 807 O O . ALA A 1 100 ? 18.105 15.234 -16.338 1.00 83.50 100 ALA A O 1
ATOM 808 N N . GLY A 1 101 ? 17.798 16.717 -17.986 1.00 74.25 101 GLY A N 1
ATOM 809 C CA . GLY A 1 101 ? 18.775 17.694 -17.486 1.00 74.25 101 GLY A CA 1
ATOM 810 C C . GLY A 1 101 ? 20.247 17.357 -17.763 1.00 74.25 101 GLY A C 1
ATOM 811 O O . GLY A 1 101 ? 21.123 18.155 -17.433 1.00 74.25 101 GLY A O 1
ATOM 812 N N . ARG A 1 102 ? 20.553 16.220 -18.403 1.00 77.25 102 ARG A N 1
ATOM 813 C CA . ARG A 1 102 ? 21.911 15.862 -18.843 1.00 77.25 102 ARG A CA 1
ATOM 814 C C . ARG A 1 102 ? 22.049 16.119 -20.345 1.00 77.25 102 ARG A C 1
ATOM 816 O O . ARG A 1 102 ? 21.117 15.893 -21.107 1.00 77.25 102 ARG A O 1
ATOM 823 N N . LYS A 1 103 ? 23.243 16.498 -20.823 1.00 69.56 103 LYS A N 1
ATOM 824 C CA . LYS A 1 103 ? 23.565 16.547 -22.273 1.00 69.56 103 LYS A CA 1
ATOM 825 C C . LYS A 1 103 ? 23.717 15.144 -22.897 1.00 69.56 103 LYS A C 1
ATOM 827 O O . LYS A 1 103 ? 24.456 14.957 -23.859 1.00 69.56 103 LYS A O 1
ATOM 832 N N . LEU A 1 104 ? 23.052 14.143 -22.328 1.00 68.62 104 LEU A N 1
ATOM 833 C CA . LEU A 1 104 ? 23.013 12.782 -22.835 1.00 68.62 104 LEU A CA 1
ATOM 834 C C . LEU A 1 104 ? 21.714 12.646 -23.624 1.00 68.62 104 LEU A C 1
ATOM 836 O O . LEU A 1 104 ? 20.636 12.818 -23.067 1.00 68.62 104 LEU A O 1
ATOM 840 N N . ARG A 1 105 ? 21.799 12.347 -24.924 1.00 66.00 105 ARG A N 1
ATOM 841 C CA . ARG A 1 105 ? 20.607 11.918 -25.669 1.00 66.00 105 ARG A CA 1
ATOM 842 C C . ARG A 1 105 ? 20.111 10.620 -25.034 1.00 66.00 105 ARG A C 1
ATOM 844 O O . ARG A 1 105 ? 20.933 9.730 -24.810 1.00 66.00 105 ARG A O 1
ATOM 851 N N . ALA A 1 106 ? 18.809 10.515 -24.763 1.00 63.69 106 ALA A N 1
ATOM 852 C CA . ALA A 1 106 ? 18.195 9.260 -24.345 1.00 63.69 106 ALA A CA 1
ATOM 853 C C . ALA A 1 106 ? 18.550 8.182 -25.381 1.00 63.69 106 ALA A C 1
ATOM 855 O O . ALA A 1 106 ? 18.123 8.246 -26.537 1.00 63.69 106 ALA A O 1
ATOM 856 N N . ARG A 1 107 ? 19.433 7.252 -25.004 1.00 71.31 107 ARG A N 1
ATOM 857 C CA . ARG A 1 107 ? 19.796 6.122 -25.857 1.00 71.31 107 ARG A CA 1
ATOM 858 C C . ARG A 1 107 ? 18.693 5.091 -25.693 1.00 71.31 107 ARG A C 1
ATOM 860 O O . ARG A 1 107 ? 18.389 4.704 -24.569 1.00 71.31 107 ARG A O 1
ATOM 867 N N . ARG A 1 108 ? 18.102 4.659 -26.804 1.00 76.75 108 ARG A N 1
ATOM 868 C CA . ARG A 1 108 ? 17.279 3.449 -26.800 1.00 76.75 108 ARG A CA 1
ATOM 869 C C . ARG A 1 108 ? 18.171 2.276 -26.404 1.00 76.75 108 ARG A C 1
ATOM 871 O O . ARG A 1 108 ? 19.330 2.223 -26.824 1.00 76.75 108 ARG A O 1
ATOM 878 N N . LEU A 1 109 ? 17.640 1.365 -25.600 1.00 87.12 109 LEU A N 1
ATOM 879 C CA . LEU A 1 109 ? 18.277 0.068 -25.407 1.00 87.12 109 LEU A CA 1
ATOM 880 C C . LEU A 1 109 ? 18.262 -0.698 -26.726 1.00 87.12 109 LEU A C 1
ATOM 882 O O . LEU A 1 109 ? 17.377 -0.491 -27.562 1.00 87.12 109 LEU A O 1
ATOM 886 N N . SER A 1 110 ? 19.247 -1.573 -26.911 1.00 92.12 110 SER A N 1
ATOM 887 C CA . SER A 1 110 ? 19.175 -2.534 -28.003 1.00 92.12 110 SER A CA 1
ATOM 888 C C . SER A 1 110 ? 18.019 -3.509 -27.757 1.00 92.12 110 SER A C 1
ATOM 890 O O . SER A 1 110 ? 17.588 -3.702 -26.615 1.00 92.12 110 SER A O 1
ATOM 892 N N . SER A 1 111 ? 17.519 -4.122 -28.828 1.00 92.31 111 SER A N 1
ATOM 893 C CA . SER A 1 111 ? 16.488 -5.164 -28.765 1.00 92.31 111 SER A CA 1
ATOM 894 C C . SER A 1 111 ? 16.880 -6.286 -27.808 1.00 92.31 111 SER A C 1
ATOM 896 O O . SER A 1 111 ? 16.085 -6.699 -26.975 1.00 92.31 111 SER A O 1
ATOM 898 N N . GLU A 1 112 ? 18.141 -6.708 -27.861 1.00 95.62 112 GLU A N 1
ATOM 899 C CA . GLU A 1 112 ? 18.667 -7.814 -27.062 1.00 95.62 112 GLU A CA 1
ATOM 900 C C . GLU A 1 112 ? 18.691 -7.456 -25.573 1.00 95.62 112 GLU A C 1
ATOM 902 O O . GLU A 1 112 ? 18.344 -8.278 -24.729 1.00 95.62 112 GLU A O 1
ATOM 907 N N . ALA A 1 113 ? 19.068 -6.217 -25.238 1.00 94.31 113 ALA A N 1
ATOM 908 C CA . ALA A 1 113 ? 19.055 -5.747 -23.859 1.00 94.31 113 ALA A CA 1
ATOM 909 C C . ALA A 1 113 ? 17.624 -5.669 -23.312 1.00 94.31 113 ALA A C 1
ATOM 911 O O . ALA A 1 113 ? 17.376 -6.103 -22.189 1.00 94.31 113 ALA A O 1
ATOM 912 N N . LEU A 1 114 ? 16.675 -5.164 -24.105 1.00 94.94 114 LEU A N 1
ATOM 913 C CA . LEU A 1 114 ? 15.271 -5.106 -23.704 1.00 94.94 114 LEU A CA 1
ATOM 914 C C . LEU A 1 114 ? 14.677 -6.509 -23.504 1.00 94.94 114 LEU A C 1
ATOM 916 O O . LEU A 1 114 ? 14.004 -6.743 -22.502 1.00 94.94 114 LEU A O 1
ATOM 920 N N . ASP A 1 115 ? 14.979 -7.456 -24.393 1.00 96.12 115 ASP A N 1
ATOM 921 C CA . ASP A 1 115 ? 14.531 -8.846 -24.271 1.00 96.12 115 ASP A CA 1
ATOM 922 C C . ASP A 1 115 ? 15.044 -9.512 -22.986 1.00 96.12 115 ASP A C 1
ATOM 924 O O . ASP A 1 115 ? 14.309 -10.263 -22.338 1.00 96.12 115 ASP A O 1
ATOM 928 N N . LEU A 1 116 ? 16.286 -9.223 -22.581 1.00 96.69 116 LEU A N 1
ATOM 929 C CA . LEU A 1 116 ? 16.832 -9.702 -21.307 1.00 96.69 116 LEU A CA 1
ATOM 930 C C . LEU A 1 116 ? 16.074 -9.117 -20.111 1.00 96.69 116 LEU A C 1
ATOM 932 O O . LEU A 1 116 ? 15.724 -9.860 -19.193 1.00 96.69 116 LEU A O 1
ATOM 936 N N . LEU A 1 117 ? 15.767 -7.815 -20.138 1.00 96.00 117 LEU A N 1
ATOM 937 C CA . LEU A 1 117 ? 14.992 -7.162 -19.079 1.00 96.00 117 LEU A CA 1
ATOM 938 C C . LEU A 1 117 ? 13.571 -7.735 -18.985 1.00 96.00 117 LEU A C 1
ATOM 940 O O . LEU A 1 117 ? 13.080 -7.964 -17.884 1.00 96.00 117 LEU A O 1
ATOM 944 N N . ILE A 1 118 ? 12.921 -8.027 -20.115 1.00 96.50 118 ILE A N 1
ATOM 945 C CA . ILE A 1 118 ? 11.578 -8.630 -20.142 1.00 96.50 118 ILE A CA 1
ATOM 946 C C . ILE A 1 118 ? 11.580 -10.033 -19.517 1.00 96.50 118 ILE A C 1
ATOM 948 O O . ILE A 1 118 ? 10.631 -10.411 -18.826 1.00 96.50 118 ILE A O 1
ATOM 952 N N . ARG A 1 119 ? 12.637 -10.823 -19.749 1.00 96.06 119 ARG A N 1
ATOM 953 C CA . ARG A 1 119 ? 12.753 -12.208 -19.256 1.00 96.06 119 ARG A CA 1
ATOM 954 C C . ARG A 1 119 ? 13.132 -12.307 -17.779 1.00 96.06 119 ARG A C 1
ATOM 956 O O . ARG A 1 119 ? 12.852 -13.335 -17.170 1.00 96.06 119 ARG A O 1
ATOM 963 N N . HIS A 1 120 ? 13.710 -11.266 -17.187 1.00 96.44 120 HIS A N 1
ATOM 964 C CA . HIS A 1 120 ? 14.072 -11.261 -15.770 1.00 96.44 120 HIS A CA 1
ATOM 965 C C . HIS A 1 120 ? 12.836 -11.247 -14.845 1.00 96.44 120 HIS A C 1
ATOM 967 O O . HIS A 1 120 ? 11.791 -10.704 -15.198 1.00 96.44 120 HIS A O 1
ATOM 973 N N . ASP A 1 121 ? 12.935 -11.861 -13.662 1.00 96.00 121 ASP A N 1
ATOM 974 C CA . ASP A 1 121 ? 11.798 -12.033 -12.736 1.00 96.00 121 ASP A CA 1
ATOM 975 C C . ASP A 1 121 ? 11.552 -10.841 -11.805 1.00 96.00 121 ASP A C 1
ATOM 977 O O . ASP A 1 121 ? 10.489 -10.753 -11.185 1.00 96.00 121 ASP A O 1
ATOM 981 N N . TRP A 1 122 ? 12.518 -9.927 -11.707 1.00 97.62 122 TRP A N 1
ATOM 982 C CA . TRP A 1 122 ? 12.423 -8.682 -10.936 1.00 97.62 122 TRP A CA 1
ATOM 983 C C . TRP A 1 122 ? 11.895 -8.878 -9.504 1.00 97.62 122 TRP A C 1
ATOM 985 O O . TRP A 1 122 ? 10.815 -8.368 -9.173 1.00 97.62 122 TRP A O 1
ATOM 995 N N . PRO A 1 123 ? 12.614 -9.608 -8.627 1.00 96.00 123 PRO A N 1
ATOM 996 C CA . PRO A 1 123 ? 12.228 -9.747 -7.221 1.00 96.00 123 PRO A CA 1
ATOM 997 C C . PRO A 1 123 ? 12.030 -8.392 -6.513 1.00 96.00 123 PRO A C 1
ATOM 999 O O . PRO A 1 123 ? 11.139 -8.269 -5.672 1.00 96.00 123 PRO A O 1
ATOM 1002 N N . GLY A 1 124 ? 12.785 -7.354 -6.886 1.00 95.94 124 GLY A N 1
ATOM 1003 C CA . GLY A 1 124 ? 12.634 -5.980 -6.397 1.00 95.94 124 GLY A CA 1
ATOM 1004 C C . GLY A 1 124 ? 11.662 -5.108 -7.205 1.00 95.94 124 GLY A C 1
ATOM 1005 O O . GLY A 1 124 ? 11.490 -3.925 -6.894 1.00 95.94 124 GLY A O 1
ATOM 1006 N N . ASN A 1 125 ? 10.973 -5.678 -8.200 1.00 97.06 125 ASN A N 1
ATOM 1007 C CA . ASN A 1 125 ? 10.003 -5.001 -9.062 1.00 97.06 125 ASN A CA 1
ATOM 1008 C C . ASN A 1 125 ? 10.575 -3.695 -9.655 1.00 97.06 125 ASN A C 1
ATOM 1010 O O . ASN A 1 125 ? 11.728 -3.632 -10.058 1.00 97.06 125 ASN A O 1
ATOM 1014 N N . VAL A 1 126 ? 9.769 -2.631 -9.675 1.00 94.88 126 VAL A N 1
ATOM 1015 C CA . VAL A 1 126 ? 10.097 -1.315 -10.248 1.00 94.88 126 VAL A CA 1
ATOM 1016 C C . VAL A 1 126 ? 11.255 -0.610 -9.523 1.00 94.88 126 VAL A C 1
ATOM 1018 O O . VAL A 1 126 ? 11.797 0.343 -10.061 1.00 94.88 126 VAL A O 1
ATOM 1021 N N . ARG A 1 127 ? 11.627 -1.015 -8.297 1.00 94.38 127 ARG A N 1
ATOM 1022 C CA . ARG A 1 127 ? 12.813 -0.442 -7.627 1.00 94.38 127 ARG A CA 1
ATOM 1023 C C . ARG A 1 127 ? 14.120 -1.041 -8.143 1.00 94.38 127 ARG A C 1
ATOM 1025 O O . ARG A 1 127 ? 15.157 -0.407 -7.993 1.00 94.38 127 ARG A O 1
ATOM 1032 N N . GLU A 1 128 ? 14.067 -2.279 -8.625 1.00 95.62 128 GLU A N 1
ATOM 1033 C CA . GLU A 1 128 ? 15.219 -3.000 -9.171 1.00 95.62 128 GLU A CA 1
ATOM 1034 C C . GLU A 1 128 ? 15.377 -2.755 -10.673 1.00 95.62 128 GLU A C 1
ATOM 1036 O O . GLU A 1 128 ? 16.510 -2.643 -11.137 1.00 95.62 128 GLU A O 1
ATOM 1041 N N . LEU A 1 129 ? 14.251 -2.668 -11.398 1.00 92.62 129 LEU A N 1
ATOM 1042 C CA . LEU A 1 129 ? 14.199 -2.223 -12.793 1.00 92.62 129 LEU A CA 1
ATOM 1043 C C . LEU A 1 129 ? 14.738 -0.792 -12.935 1.00 92.62 129 LEU A C 1
ATOM 1045 O O . LEU A 1 129 ? 15.548 -0.573 -13.865 1.00 92.62 129 LEU A O 1
#

Secondary structure (DSSP, 8-state):
--EEEEETTGGG--HHHHHHHHHHHHHSEEE-TT---EEE--EEEEE--SS-HHHHHHTTSS-HHHHHHHTTS------GGG-GGGHHHHHHHHHHHHHTTSS---PPPPHHHHHHHHHS--TTGGGT-